Protein AF-A0A101T5K7-F1 (afdb_monomer_lite)

Structure (mmCIF, N/CA/C/O backbone):
data_AF-A0A101T5K7-F1
#
_entry.id   AF-A0A101T5K7-F1
#
loop_
_atom_site.group_PDB
_atom_site.id
_atom_site.type_symbol
_atom_site.label_atom_id
_atom_site.label_alt_id
_atom_site.label_comp_id
_atom_site.label_asym_id
_atom_site.label_entity_id
_atom_site.label_seq_id
_atom_site.pdbx_PDB_ins_code
_atom_site.Cartn_x
_atom_site.Cartn_y
_atom_site.Cartn_z
_atom_site.occupancy
_atom_site.B_iso_or_equiv
_atom_site.auth_seq_id
_atom_site.auth_comp_id
_atom_site.auth_asym_id
_atom_site.auth_atom_id
_atom_site.pdbx_PDB_model_num
ATOM 1 N N . MET A 1 1 ? 11.883 -5.579 10.251 1.00 86.38 1 MET A N 1
ATOM 2 C CA . MET A 1 1 ? 11.062 -6.805 10.091 1.00 86.38 1 MET A CA 1
ATOM 3 C C . MET A 1 1 ? 9.595 -6.379 10.004 1.00 86.38 1 MET A C 1
ATOM 5 O O . MET A 1 1 ? 9.302 -5.299 10.501 1.00 86.38 1 MET A O 1
ATOM 9 N N . ILE A 1 2 ? 8.686 -7.145 9.379 1.00 94.62 2 ILE A N 1
ATOM 10 C CA . ILE A 1 2 ? 7.265 -6.731 9.220 1.00 94.62 2 ILE A CA 1
ATOM 11 C C . ILE A 1 2 ? 6.618 -6.421 10.582 1.00 94.62 2 ILE A C 1
ATOM 13 O O . ILE A 1 2 ? 6.016 -5.368 10.752 1.00 94.62 2 ILE A O 1
ATOM 17 N N . SER A 1 3 ? 6.869 -7.263 11.585 1.00 96.56 3 SER A N 1
ATOM 18 C CA . SER A 1 3 ? 6.413 -7.056 12.965 1.00 96.56 3 SER A CA 1
ATOM 19 C C . SER A 1 3 ? 6.907 -5.752 13.602 1.00 96.56 3 SER A C 1
ATOM 21 O O . SER A 1 3 ? 6.202 -5.151 14.406 1.00 96.56 3 SER A O 1
ATOM 23 N N . ASP A 1 4 ? 8.116 -5.297 13.258 1.00 97.06 4 ASP A N 1
ATOM 24 C CA . ASP A 1 4 ? 8.648 -4.029 13.775 1.00 97.06 4 ASP A CA 1
ATOM 25 C C . ASP A 1 4 ? 7.908 -2.843 13.154 1.00 97.06 4 ASP A C 1
ATOM 27 O O . ASP A 1 4 ? 7.679 -1.839 13.825 1.00 97.06 4 ASP A O 1
ATOM 31 N N . ALA A 1 5 ? 7.532 -2.958 11.874 1.00 96.00 5 ALA A N 1
ATOM 32 C CA . ALA A 1 5 ? 6.727 -1.955 11.193 1.00 96.00 5 ALA A CA 1
ATOM 33 C C . ALA A 1 5 ? 5.324 -1.891 11.804 1.00 96.00 5 ALA A C 1
ATOM 35 O O . ALA A 1 5 ? 4.900 -0.815 12.201 1.00 96.00 5 ALA A O 1
ATOM 36 N N . GLU A 1 6 ? 4.653 -3.027 11.987 1.00 97.12 6 GLU A N 1
ATOM 37 C CA . GLU A 1 6 ? 3.360 -3.104 12.684 1.00 97.12 6 GLU A CA 1
ATOM 38 C C . GLU A 1 6 ? 3.416 -2.474 14.083 1.00 97.12 6 GLU A C 1
ATOM 40 O O . GLU A 1 6 ? 2.594 -1.624 14.425 1.00 97.12 6 GLU A O 1
ATOM 45 N N . ALA A 1 7 ? 4.436 -2.818 14.877 1.00 97.19 7 ALA A N 1
ATOM 46 C CA . ALA A 1 7 ? 4.633 -2.244 16.206 1.00 97.19 7 ALA A CA 1
ATOM 47 C C . ALA A 1 7 ? 4.890 -0.730 16.163 1.00 97.19 7 ALA A C 1
ATOM 49 O O . ALA A 1 7 ? 4.376 0.003 17.008 1.00 97.19 7 ALA A O 1
ATOM 50 N N . LYS A 1 8 ? 5.666 -0.252 15.180 1.00 96.12 8 LYS A N 1
ATOM 51 C CA . LYS A 1 8 ? 5.946 1.177 14.986 1.00 96.12 8 LYS A CA 1
ATOM 52 C C . LYS A 1 8 ? 4.695 1.951 14.569 1.00 96.12 8 LYS A C 1
ATOM 54 O O . LYS A 1 8 ? 4.485 3.060 15.050 1.00 96.12 8 LYS A O 1
ATOM 59 N N . LEU A 1 9 ? 3.890 1.378 13.680 1.00 95.00 9 LEU A N 1
ATOM 60 C CA . LEU A 1 9 ? 2.677 2.000 13.155 1.00 95.00 9 LEU A CA 1
ATOM 61 C C . LEU A 1 9 ? 1.474 1.848 14.102 1.00 95.00 9 LEU A C 1
ATOM 63 O O . LEU A 1 9 ? 0.506 2.595 13.984 1.00 95.00 9 LEU A O 1
ATOM 67 N N . GLY A 1 10 ? 1.544 0.924 15.065 1.00 95.44 10 GLY A N 1
ATOM 68 C CA . GLY A 1 10 ? 0.485 0.673 16.042 1.00 95.44 10 GLY A CA 1
ATOM 69 C C . GLY A 1 10 ? -0.719 -0.072 15.462 1.00 95.44 10 GLY A C 1
ATOM 70 O O . GLY A 1 10 ? -1.836 0.117 15.939 1.00 95.44 10 GLY A O 1
ATOM 71 N N . LEU A 1 11 ? -0.501 -0.893 14.435 1.00 94.25 11 LEU A N 1
ATOM 72 C CA . LEU A 1 11 ? -1.542 -1.577 13.666 1.00 94.25 11 LEU A CA 1
ATOM 73 C C . LEU A 1 11 ? -1.055 -2.942 13.178 1.00 94.25 11 LEU A C 1
ATOM 75 O O . LEU A 1 11 ? 0.146 -3.202 13.146 1.00 94.25 11 LEU A O 1
ATOM 79 N N . SER A 1 12 ? -1.986 -3.817 12.805 1.00 95.44 12 SER A N 1
ATOM 80 C CA . SER A 1 12 ? -1.677 -5.146 12.269 1.00 95.44 12 SER A CA 1
ATOM 81 C C . SER A 1 12 ? -1.978 -5.190 10.779 1.00 95.44 12 SER A C 1
ATOM 83 O O . SER A 1 12 ? -3.075 -4.835 10.351 1.00 95.44 12 SER A O 1
ATOM 85 N N . PHE A 1 13 ? -1.015 -5.640 9.985 1.00 95.12 13 PHE A N 1
ATOM 86 C CA . PHE A 1 13 ? -1.195 -5.825 8.558 1.00 95.12 13 PHE A CA 1
ATOM 87 C C . PHE A 1 13 ? -2.089 -7.044 8.284 1.00 95.12 13 PHE A C 1
ATOM 89 O O . PHE A 1 13 ? -1.960 -8.077 8.950 1.00 95.12 13 PHE A O 1
ATOM 96 N N . PRO A 1 14 ? -2.968 -6.978 7.269 1.00 94.25 14 PRO A N 1
ATOM 97 C CA . PRO A 1 14 ? -3.740 -8.134 6.833 1.00 94.25 14 PRO A CA 1
ATOM 98 C C . PRO A 1 14 ? -2.838 -9.302 6.410 1.00 94.25 14 PRO A C 1
ATOM 100 O O . PRO A 1 14 ? -1.745 -9.106 5.874 1.00 94.25 14 PRO A O 1
ATOM 103 N N . GLN A 1 15 ? -3.326 -10.535 6.580 1.00 93.75 15 GLN A N 1
ATOM 104 C CA . GLN A 1 15 ? -2.586 -11.754 6.220 1.00 93.75 15 GLN A CA 1
ATOM 105 C C . GLN A 1 15 ? -2.128 -11.763 4.750 1.00 93.75 15 GLN A C 1
ATOM 107 O O . GLN A 1 15 ? -1.057 -12.282 4.427 1.00 93.75 15 GLN A O 1
ATOM 112 N N . GLU A 1 16 ? -2.927 -11.191 3.851 1.00 92.25 16 GLU A N 1
ATOM 113 C CA . GLU A 1 16 ? -2.588 -11.068 2.430 1.00 92.25 16 GLU A CA 1
ATOM 114 C C . GLU A 1 16 ? -1.365 -10.163 2.215 1.00 92.25 16 GLU A C 1
ATOM 116 O O . GLU A 1 16 ? -0.451 -10.525 1.474 1.00 92.25 16 GLU A O 1
ATOM 121 N N . MET A 1 17 ? -1.289 -9.038 2.935 1.00 93.56 17 MET A N 1
ATOM 122 C CA . MET A 1 17 ? -0.142 -8.131 2.896 1.00 93.56 17 MET A CA 1
ATOM 123 C C . MET A 1 17 ? 1.110 -8.796 3.476 1.00 93.56 17 MET A C 1
ATOM 125 O O . MET A 1 17 ? 2.173 -8.711 2.869 1.00 93.56 17 MET A O 1
ATOM 129 N N . TRP A 1 18 ? 0.989 -9.535 4.585 1.00 95.19 18 TRP A N 1
ATOM 130 C CA . TRP A 1 18 ? 2.079 -10.369 5.112 1.00 95.19 18 TRP A CA 1
ATOM 131 C C . TRP A 1 18 ? 2.600 -11.361 4.072 1.00 95.19 18 TRP A C 1
ATOM 133 O O . TRP A 1 18 ? 3.805 -11.474 3.857 1.00 95.19 18 TRP A O 1
ATOM 143 N N . THR A 1 19 ? 1.686 -12.075 3.415 1.00 93.94 19 THR A N 1
ATOM 144 C CA . THR A 1 19 ? 2.021 -13.076 2.395 1.00 93.94 19 THR A CA 1
ATOM 145 C C . THR A 1 19 ? 2.776 -12.436 1.234 1.00 93.94 19 THR A C 1
ATOM 147 O O . THR A 1 19 ? 3.800 -12.963 0.792 1.00 93.94 19 THR A O 1
ATOM 150 N N . TRP A 1 20 ? 2.309 -11.276 0.773 1.00 90.94 20 TRP A N 1
ATOM 151 C CA . TRP A 1 20 ? 2.969 -10.514 -0.278 1.00 90.94 20 TRP A CA 1
ATOM 152 C C . TRP A 1 20 ? 4.354 -10.018 0.151 1.00 90.94 20 TRP A C 1
ATOM 154 O O . TRP A 1 20 ? 5.324 -10.343 -0.526 1.00 90.94 20 TRP A O 1
ATOM 164 N N . LEU A 1 21 ? 4.480 -9.333 1.290 1.00 93.38 21 LEU A N 1
ATOM 165 C CA . LEU A 1 21 ? 5.750 -8.766 1.767 1.00 93.38 21 LEU A CA 1
ATOM 166 C C . LEU A 1 21 ? 6.816 -9.834 2.051 1.00 93.38 21 LEU A C 1
ATOM 168 O O . LEU A 1 21 ? 8.002 -9.600 1.831 1.00 93.38 21 LEU A O 1
ATOM 172 N N . LEU A 1 22 ? 6.408 -11.023 2.507 1.00 94.00 22 LEU A N 1
ATOM 173 C CA . LEU A 1 22 ? 7.312 -12.168 2.672 1.00 94.00 22 LEU A CA 1
ATOM 174 C C . LEU A 1 22 ? 7.763 -12.768 1.334 1.00 94.00 22 LEU A C 1
ATOM 176 O O . LEU A 1 22 ? 8.855 -13.327 1.253 1.00 94.00 22 LEU A O 1
ATOM 180 N N . THR A 1 23 ? 6.922 -12.682 0.303 1.00 91.00 23 THR A N 1
ATOM 181 C CA . THR A 1 23 ? 7.238 -13.175 -1.045 1.00 91.00 23 THR A CA 1
ATOM 182 C C . THR A 1 23 ? 8.108 -12.177 -1.805 1.00 91.00 23 THR A C 1
ATOM 184 O O . THR A 1 23 ? 9.047 -12.566 -2.497 1.00 91.00 23 THR A O 1
ATOM 187 N N . ASN A 1 24 ? 7.788 -10.892 -1.683 1.00 85.00 24 ASN A N 1
ATOM 188 C CA . ASN A 1 24 ? 8.440 -9.790 -2.364 1.00 85.00 24 ASN A CA 1
ATOM 189 C C . ASN A 1 24 ? 8.341 -8.519 -1.507 1.00 85.00 24 ASN A C 1
ATOM 191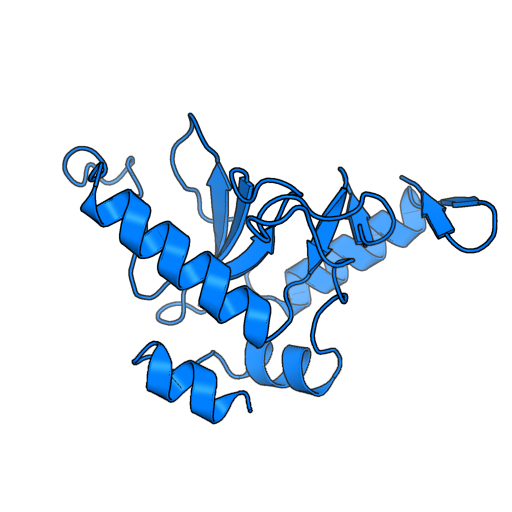 O O . ASN A 1 24 ? 7.270 -7.922 -1.402 1.00 85.00 24 ASN A O 1
ATOM 195 N N . ASP A 1 25 ? 9.472 -8.071 -0.964 1.00 88.94 25 ASP A N 1
ATOM 196 C CA . ASP A 1 25 ? 9.574 -6.848 -0.155 1.00 88.94 25 ASP A CA 1
ATOM 197 C C . ASP A 1 25 ? 9.611 -5.584 -1.037 1.00 88.94 25 ASP A C 1
ATOM 199 O O . ASP A 1 25 ? 10.595 -4.843 -1.084 1.00 88.94 25 ASP A O 1
ATOM 203 N N . GLY A 1 26 ? 8.534 -5.379 -1.798 1.00 84.94 26 GLY A N 1
ATOM 204 C CA . GLY A 1 26 ? 8.385 -4.271 -2.738 1.00 84.94 26 GLY A CA 1
ATOM 205 C C . GLY A 1 26 ? 9.400 -4.266 -3.880 1.00 84.94 26 GLY A C 1
ATOM 206 O O . GLY A 1 26 ? 9.994 -5.285 -4.237 1.00 84.94 26 GLY A O 1
ATOM 207 N N . VAL A 1 27 ? 9.576 -3.097 -4.488 1.00 75.25 27 VAL A N 1
ATOM 208 C CA . VAL A 1 27 ? 10.656 -2.819 -5.434 1.00 75.25 27 VAL A CA 1
ATOM 209 C C . VAL A 1 27 ? 11.555 -1.781 -4.795 1.00 75.25 27 VAL A C 1
ATOM 211 O O . VAL A 1 27 ? 11.111 -0.692 -4.427 1.00 75.25 27 VAL A O 1
ATOM 214 N N . ARG A 1 28 ? 12.841 -2.119 -4.650 1.00 66.12 28 ARG A N 1
ATOM 215 C CA . ARG A 1 28 ? 13.811 -1.177 -4.103 1.00 66.12 28 ARG A CA 1
ATOM 216 C C . ARG A 1 28 ? 13.874 0.039 -5.020 1.00 66.12 28 ARG A C 1
ATOM 218 O O . ARG A 1 28 ? 14.371 -0.033 -6.141 1.00 66.12 28 ARG A O 1
ATOM 225 N N . MET A 1 29 ? 13.371 1.148 -4.506 1.00 63.69 29 MET A N 1
ATOM 226 C CA . MET A 1 29 ? 13.495 2.448 -5.137 1.00 63.69 29 MET A CA 1
ATOM 227 C C . MET A 1 29 ? 14.972 2.834 -5.100 1.00 63.69 29 MET A C 1
ATOM 229 O O . MET A 1 29 ? 15.632 2.632 -4.076 1.00 63.69 29 MET A O 1
ATOM 233 N N . ALA A 1 30 ? 15.510 3.335 -6.213 1.00 58.16 30 ALA A N 1
ATOM 234 C CA . ALA A 1 30 ? 16.831 3.954 -6.174 1.00 58.16 30 ALA A CA 1
ATOM 235 C C . ALA A 1 30 ? 16.807 5.067 -5.120 1.00 58.16 30 ALA A C 1
ATOM 237 O O . ALA A 1 30 ? 15.788 5.755 -5.001 1.00 58.16 30 ALA A O 1
ATOM 238 N N . ASP A 1 31 ? 17.893 5.209 -4.353 1.00 53.53 31 ASP A N 1
ATOM 239 C CA . ASP A 1 31 ? 17.997 6.274 -3.359 1.00 53.53 31 ASP A CA 1
ATOM 240 C C . ASP A 1 31 ? 17.685 7.601 -4.058 1.00 53.53 31 ASP A C 1
ATOM 242 O O . ASP A 1 31 ? 18.310 7.952 -5.063 1.00 53.53 31 ASP A O 1
ATOM 246 N N . GLY A 1 32 ? 16.637 8.264 -3.573 1.00 55.50 32 GLY A N 1
ATOM 247 C CA . GLY A 1 32 ? 16.159 9.504 -4.151 1.00 55.50 32 GLY A CA 1
ATOM 248 C C . GLY A 1 32 ? 17.102 10.670 -3.905 1.00 55.50 32 GLY A C 1
ATOM 249 O O . GLY A 1 32 ? 18.245 10.513 -3.473 1.00 55.50 32 GLY A O 1
ATOM 250 N N . ASP A 1 33 ? 16.606 11.880 -4.143 1.00 53.22 33 ASP A N 1
ATOM 251 C CA . ASP A 1 33 ? 17.306 13.086 -3.706 1.00 53.22 33 ASP A CA 1
ATOM 252 C C . ASP A 1 33 ? 17.558 13.086 -2.180 1.00 53.22 33 ASP A C 1
ATOM 254 O O . ASP A 1 33 ? 17.097 12.216 -1.442 1.00 53.22 33 ASP A O 1
ATOM 258 N N . ALA A 1 34 ? 18.277 14.085 -1.661 1.00 47.44 34 ALA A N 1
ATOM 259 C CA . ALA A 1 34 ? 18.609 14.165 -0.232 1.00 47.44 34 ALA A CA 1
ATOM 260 C C . ALA A 1 34 ? 17.382 14.170 0.713 1.00 47.44 34 ALA A C 1
ATOM 262 O O . ALA A 1 34 ? 17.549 14.007 1.923 1.00 47.44 34 ALA A O 1
ATOM 263 N N . SER A 1 35 ? 16.167 14.361 0.181 1.00 56.34 35 SER A N 1
ATOM 264 C CA . SER A 1 35 ? 14.908 14.273 0.924 1.00 56.34 35 SER A CA 1
ATOM 265 C C . SER A 1 35 ? 14.308 12.860 0.955 1.00 56.34 35 SER A C 1
ATOM 267 O O . SER A 1 35 ? 13.408 12.601 1.753 1.00 56.34 35 SER A O 1
ATOM 269 N N . GLY A 1 36 ? 14.800 11.945 0.112 1.00 56.00 36 GLY A N 1
ATOM 270 C CA . GLY A 1 36 ? 14.310 10.574 -0.026 1.00 56.00 36 GLY A CA 1
ATOM 271 C C . GLY A 1 36 ? 12.910 10.472 -0.633 1.00 56.00 36 GLY A C 1
ATOM 272 O O . GLY A 1 36 ? 12.318 9.397 -0.566 1.00 56.00 36 GLY A O 1
ATOM 273 N N . LYS A 1 37 ? 12.376 11.575 -1.182 1.00 53.44 37 LYS A N 1
ATOM 274 C CA . LYS A 1 37 ? 11.003 11.667 -1.701 1.00 53.44 37 LYS A CA 1
ATOM 275 C C . LYS A 1 37 ? 10.885 11.368 -3.188 1.00 53.44 37 LYS A C 1
ATOM 277 O O . LYS A 1 37 ? 9.837 10.907 -3.603 1.00 53.44 37 LYS A O 1
ATOM 282 N N . PHE A 1 38 ? 11.930 11.617 -3.978 1.00 53.47 38 PHE A N 1
ATOM 283 C CA . PHE A 1 38 ? 11.889 11.388 -5.424 1.00 53.47 38 PHE A CA 1
ATOM 284 C C . PHE A 1 38 ? 12.551 10.074 -5.783 1.00 53.47 38 PHE A C 1
ATOM 286 O O . PHE A 1 38 ? 13.763 9.925 -5.672 1.00 53.47 38 PHE A O 1
ATOM 293 N N . VAL A 1 39 ? 11.753 9.126 -6.238 1.00 54.44 39 VAL A N 1
ATOM 294 C CA . VAL A 1 39 ? 12.226 7.815 -6.668 1.00 54.44 39 VAL A CA 1
ATOM 295 C C . VAL A 1 39 ? 12.854 7.894 -8.062 1.00 54.44 39 VAL A C 1
ATOM 297 O O . VAL A 1 39 ? 12.338 8.556 -8.959 1.00 54.44 39 VAL A O 1
ATOM 300 N N . GLY A 1 40 ? 13.967 7.193 -8.284 1.00 55.78 40 GLY A N 1
ATOM 301 C CA . GLY A 1 40 ? 14.509 7.039 -9.635 1.00 55.78 40 GLY A CA 1
ATOM 302 C C . GLY A 1 40 ? 13.537 6.284 -10.555 1.00 55.78 40 GLY A C 1
ATOM 303 O O . GLY A 1 40 ? 13.107 5.177 -10.219 1.00 55.78 40 GLY A O 1
ATOM 304 N N . ILE A 1 41 ? 13.264 6.855 -11.737 1.00 57.72 41 ILE A N 1
ATOM 305 C CA . ILE A 1 41 ? 12.377 6.329 -12.804 1.00 57.72 41 ILE A CA 1
ATOM 306 C C . ILE A 1 41 ? 12.663 4.849 -13.140 1.00 57.72 41 ILE A C 1
ATOM 308 O O . ILE A 1 41 ? 11.768 4.100 -13.517 1.00 57.72 41 ILE A O 1
ATOM 312 N N . ASP A 1 42 ? 13.900 4.389 -12.935 1.00 59.75 42 ASP A N 1
ATOM 313 C CA . ASP A 1 42 ? 14.346 3.020 -13.226 1.00 59.75 42 ASP A CA 1
ATOM 314 C C . ASP A 1 42 ? 13.778 1.927 -12.292 1.00 59.75 42 ASP A C 1
ATOM 316 O O . ASP A 1 42 ? 14.119 0.755 -12.450 1.00 59.75 42 ASP A O 1
ATOM 320 N N . SER A 1 43 ? 12.943 2.277 -11.308 1.00 61.78 43 SER A N 1
ATOM 321 C CA . SER A 1 43 ? 12.391 1.327 -10.323 1.00 61.78 43 SER A CA 1
ATOM 322 C C . SER A 1 43 ? 10.873 1.143 -10.401 1.00 61.78 43 SER A C 1
ATOM 324 O O . SER A 1 43 ? 10.279 0.493 -9.537 1.00 61.78 43 SER A O 1
ATOM 326 N N . SER A 1 44 ? 10.227 1.725 -11.410 1.00 68.12 44 SER A N 1
ATOM 327 C CA . SER A 1 44 ? 8.788 1.600 -11.631 1.00 68.12 44 SER A CA 1
ATOM 328 C C . SER A 1 44 ? 8.430 0.210 -12.150 1.00 68.12 44 SER A C 1
ATOM 330 O O . SER A 1 44 ? 9.095 -0.328 -13.032 1.00 68.12 44 SER A O 1
ATOM 332 N N . PHE A 1 45 ? 7.371 -0.379 -11.603 1.00 68.81 45 PHE A N 1
ATOM 333 C CA . PHE A 1 45 ? 6.943 -1.745 -11.935 1.00 68.81 45 PHE A CA 1
ATOM 334 C C . PHE A 1 45 ? 5.504 -1.798 -12.448 1.00 68.81 45 PHE A C 1
ATOM 336 O O . PHE A 1 45 ? 5.158 -2.616 -13.298 1.00 68.81 45 PHE A O 1
ATOM 343 N N . LEU A 1 46 ? 4.664 -0.905 -11.943 1.00 70.50 46 LEU A N 1
ATOM 344 C CA . LEU A 1 46 ? 3.267 -0.768 -12.323 1.00 70.50 46 LEU A CA 1
ATOM 345 C C . LEU A 1 46 ? 3.120 0.187 -13.524 1.00 70.50 46 LEU A C 1
ATOM 347 O O . LEU A 1 46 ? 4.045 0.962 -13.802 1.00 70.50 46 LEU A O 1
ATOM 351 N N . PRO A 1 47 ? 1.962 0.173 -14.217 1.00 69.75 47 PRO A N 1
ATOM 352 C CA . PRO A 1 47 ? 1.632 1.195 -15.204 1.00 69.75 47 PRO A CA 1
ATOM 353 C C . PRO A 1 47 ? 1.820 2.604 -14.635 1.00 69.75 47 PRO A C 1
ATOM 355 O O . PRO A 1 47 ? 1.713 2.815 -13.425 1.00 69.75 47 PRO A O 1
A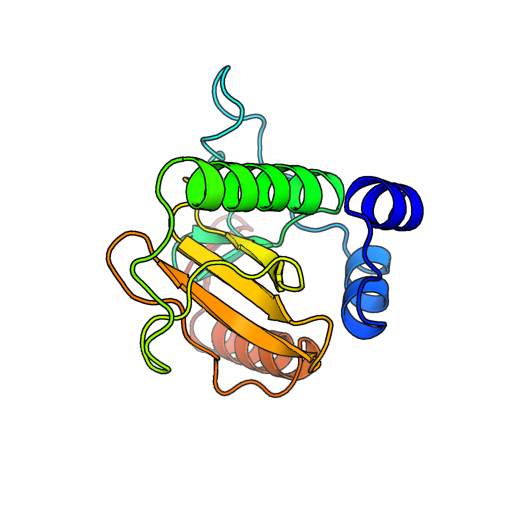TOM 358 N N . SER A 1 48 ? 2.095 3.567 -15.513 1.00 67.50 48 SER A N 1
ATOM 359 C CA . SER A 1 48 ? 2.262 4.981 -15.141 1.00 67.50 48 SER A CA 1
ATOM 360 C C . SER A 1 48 ? 3.413 5.262 -14.170 1.00 67.50 48 SER A C 1
ATOM 362 O O . SER A 1 48 ? 3.417 6.281 -13.493 1.00 67.50 48 SER A O 1
ATOM 364 N N . GLY A 1 49 ? 4.409 4.378 -14.092 1.00 72.62 49 GLY A N 1
ATOM 365 C CA . GLY A 1 49 ? 5.593 4.639 -13.280 1.00 72.62 49 GLY A CA 1
ATOM 366 C C . GLY A 1 49 ? 5.435 4.282 -11.798 1.00 72.62 49 GLY A C 1
ATOM 367 O O . GLY A 1 49 ? 6.306 4.627 -11.005 1.00 72.62 49 GLY A O 1
ATOM 368 N N . TRP A 1 50 ? 4.363 3.592 -11.393 1.00 82.94 50 TRP A N 1
ATOM 369 C CA . TRP A 1 50 ? 4.126 3.330 -9.972 1.00 82.94 50 TRP A CA 1
ATOM 370 C C . TRP A 1 50 ? 5.014 2.203 -9.424 1.00 82.94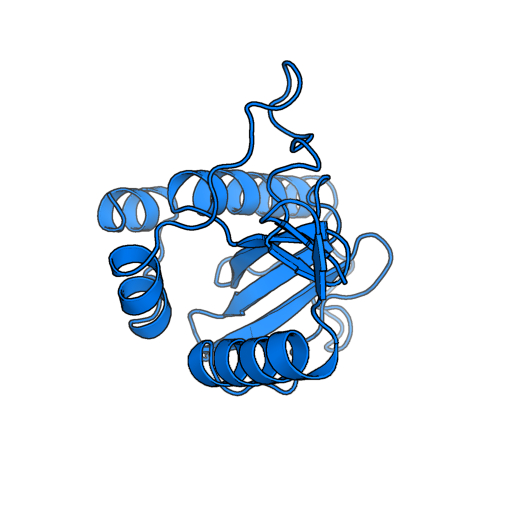 50 TRP A C 1
ATOM 372 O O . TRP A 1 50 ? 5.488 1.306 -10.134 1.00 82.94 50 TRP A O 1
ATOM 382 N N . HIS A 1 51 ? 5.212 2.236 -8.115 1.00 84.62 51 HIS A N 1
ATOM 383 C CA . HIS A 1 51 ? 6.115 1.365 -7.384 1.00 84.62 51 HIS A CA 1
ATOM 384 C C . HIS A 1 51 ? 5.358 0.580 -6.321 1.00 84.62 51 HIS A C 1
ATOM 386 O O . HIS A 1 51 ? 4.521 1.132 -5.610 1.00 84.62 51 HIS A O 1
ATOM 392 N N . LEU A 1 52 ? 5.700 -0.699 -6.182 1.00 89.31 52 LEU A N 1
ATOM 393 C CA . LEU A 1 52 ? 5.263 -1.524 -5.061 1.00 89.31 52 LEU A CA 1
ATOM 394 C C . LEU A 1 52 ? 6.176 -1.269 -3.860 1.00 89.31 52 LEU A C 1
ATOM 396 O O . LEU A 1 52 ? 7.398 -1.345 -3.990 1.00 89.31 52 LEU A O 1
ATOM 400 N N . LEU A 1 53 ? 5.589 -0.965 -2.706 1.00 90.88 53 LEU A N 1
ATOM 401 C CA . LEU A 1 53 ? 6.340 -0.526 -1.532 1.00 90.88 53 LEU A CA 1
ATOM 402 C C . LEU A 1 53 ? 7.006 -1.691 -0.792 1.00 90.88 53 LEU A C 1
ATOM 404 O O . LEU A 1 53 ? 6.393 -2.733 -0.579 1.00 90.88 53 LEU A O 1
ATOM 408 N N . SER A 1 54 ? 8.245 -1.497 -0.347 1.00 91.38 54 SER A N 1
ATOM 409 C CA . SER A 1 54 ? 8.873 -2.352 0.666 1.00 91.38 54 SER A CA 1
ATOM 410 C C . SER A 1 54 ? 8.348 -2.019 2.064 1.00 91.38 54 SER A C 1
ATOM 412 O O . SER A 1 54 ? 7.811 -0.932 2.285 1.00 91.38 54 SER A O 1
ATOM 414 N N . VAL A 1 55 ? 8.571 -2.890 3.050 1.00 93.94 55 VAL A N 1
ATOM 415 C CA . VAL A 1 55 ? 8.191 -2.658 4.460 1.00 93.94 55 VAL A CA 1
ATOM 416 C C . VAL A 1 55 ? 8.708 -1.310 4.971 1.00 93.94 55 VAL A C 1
ATOM 418 O O . VAL A 1 55 ? 7.988 -0.576 5.646 1.00 93.94 55 VAL A O 1
ATOM 421 N N . GLU A 1 56 ? 9.954 -0.959 4.643 1.00 90.94 56 GLU A N 1
ATOM 422 C CA . GLU A 1 56 ? 10.546 0.321 5.044 1.00 90.94 56 GLU A CA 1
ATOM 423 C C . GLU A 1 56 ? 9.802 1.510 4.419 1.00 90.94 56 GLU A C 1
ATOM 425 O O . GLU A 1 56 ? 9.565 2.523 5.080 1.00 90.94 56 GLU A O 1
ATOM 430 N N . GLN A 1 57 ? 9.421 1.394 3.149 1.00 90.25 57 GLN A N 1
ATOM 431 C CA . GLN A 1 57 ? 8.738 2.464 2.430 1.00 90.25 57 GLN A CA 1
ATOM 432 C C . GLN A 1 57 ? 7.280 2.601 2.862 1.00 90.25 57 GLN A C 1
ATOM 434 O O . GLN A 1 57 ? 6.810 3.727 2.986 1.00 90.25 57 GLN A O 1
ATOM 439 N N . ILE A 1 58 ? 6.593 1.494 3.169 1.00 94.06 58 ILE A N 1
ATOM 440 C CA . ILE A 1 58 ? 5.246 1.514 3.759 1.00 94.06 58 ILE A CA 1
ATOM 441 C C . ILE A 1 58 ? 5.238 2.409 4.995 1.00 94.06 58 ILE A C 1
ATOM 443 O O . ILE A 1 58 ? 4.401 3.302 5.104 1.00 94.06 58 ILE A O 1
ATOM 447 N N . VAL A 1 59 ? 6.211 2.226 5.893 1.00 94.56 59 VAL A N 1
ATOM 448 C CA . VAL A 1 59 ? 6.341 3.046 7.104 1.00 94.56 59 VAL A CA 1
ATOM 449 C C . VAL A 1 59 ? 6.527 4.525 6.759 1.00 94.56 59 VAL A C 1
ATOM 451 O O . VAL A 1 59 ? 5.823 5.365 7.312 1.00 94.56 59 VAL A O 1
ATOM 454 N N . LYS A 1 60 ? 7.440 4.853 5.835 1.00 92.12 60 LYS A N 1
ATOM 455 C CA . LYS A 1 60 ? 7.723 6.247 5.448 1.00 92.12 60 LYS A CA 1
ATOM 456 C C . LYS A 1 60 ? 6.508 6.938 4.826 1.00 92.12 60 LYS A C 1
ATOM 458 O O . LYS A 1 60 ? 6.186 8.060 5.209 1.00 92.12 60 LYS A O 1
ATOM 463 N N . VAL A 1 61 ? 5.837 6.271 3.886 1.00 92.44 61 VAL A N 1
ATOM 464 C CA . VAL A 1 61 ? 4.655 6.811 3.201 1.00 92.44 61 VAL A CA 1
ATOM 465 C C . VAL A 1 61 ? 3.500 6.964 4.187 1.00 92.44 61 VAL A C 1
ATOM 467 O O . VAL A 1 61 ? 2.848 8.004 4.196 1.00 92.44 61 VAL A O 1
ATOM 470 N N . TYR A 1 62 ? 3.283 5.982 5.066 1.00 94.38 62 TYR A N 1
ATOM 471 C CA . TYR A 1 62 ? 2.249 6.060 6.097 1.00 94.38 62 TYR A CA 1
ATOM 472 C C . TYR A 1 62 ? 2.478 7.246 7.046 1.00 94.38 62 TYR A C 1
ATOM 474 O O . TYR A 1 62 ? 1.568 8.043 7.268 1.00 94.38 62 TYR A O 1
ATOM 482 N N . GLU A 1 63 ? 3.699 7.412 7.569 1.00 93.56 63 GLU A N 1
ATOM 483 C CA . GLU A 1 63 ? 4.049 8.543 8.441 1.00 93.56 63 GLU A CA 1
ATOM 484 C C . GLU A 1 63 ? 3.856 9.887 7.728 1.00 93.56 63 GLU A C 1
ATOM 486 O O . GLU A 1 63 ? 3.350 10.838 8.326 1.00 93.56 63 GLU A O 1
ATOM 491 N N . TRP A 1 64 ? 4.210 9.962 6.441 1.00 91.19 64 TRP A N 1
ATOM 492 C CA . TRP A 1 64 ? 3.984 11.155 5.632 1.00 91.19 64 TRP A CA 1
ATOM 493 C C . TRP A 1 64 ? 2.490 11.462 5.462 1.00 91.19 64 TRP A C 1
ATOM 495 O O . TRP A 1 64 ? 2.091 12.603 5.687 1.00 91.19 64 TRP A O 1
ATOM 505 N N . ARG A 1 65 ? 1.653 10.464 5.147 1.00 91.00 65 ARG A N 1
ATOM 506 C CA . ARG A 1 65 ? 0.197 10.644 4.995 1.00 91.00 65 ARG A CA 1
ATOM 507 C C . ARG A 1 65 ? -0.478 11.080 6.290 1.00 91.00 65 ARG A C 1
ATOM 509 O O . ARG A 1 65 ? -1.251 12.032 6.272 1.00 91.00 65 ARG A O 1
ATOM 516 N N . ILE A 1 66 ? -0.135 10.450 7.413 1.00 90.69 66 ILE A N 1
ATOM 517 C CA . ILE A 1 66 ? -0.615 10.869 8.738 1.00 90.69 66 ILE A CA 1
ATOM 518 C C . ILE A 1 66 ? -0.162 12.298 9.055 1.00 90.69 66 ILE A C 1
ATOM 520 O O . ILE A 1 66 ? -0.942 13.092 9.575 1.00 90.69 66 ILE A O 1
ATOM 524 N N . GLY A 1 67 ? 1.086 12.644 8.728 1.00 90.00 67 GLY A N 1
ATOM 525 C CA . GLY A 1 67 ? 1.611 13.996 8.903 1.00 90.00 67 GLY A CA 1
ATOM 526 C C . GLY A 1 67 ? 0.870 15.040 8.064 1.00 90.00 67 GLY A C 1
ATOM 527 O O . GLY A 1 67 ? 0.586 16.121 8.573 1.00 90.00 67 GLY A O 1
ATOM 528 N N . MET A 1 68 ? 0.528 14.718 6.813 1.00 86.12 68 MET A N 1
ATOM 529 C CA . MET A 1 68 ? -0.248 15.605 5.939 1.00 86.12 68 MET A CA 1
ATOM 530 C C . MET A 1 68 ? -1.668 15.802 6.459 1.00 86.12 68 MET A C 1
ATOM 532 O O . MET A 1 68 ? -2.072 16.944 6.630 1.00 86.12 68 MET A O 1
ATOM 536 N N . GLU A 1 69 ? -2.367 14.727 6.826 1.00 85.94 69 GLU A N 1
ATOM 537 C CA . GLU A 1 69 ? -3.712 14.812 7.418 1.00 85.94 69 GLU A CA 1
ATOM 538 C C . GLU A 1 69 ? -3.714 15.597 8.746 1.00 85.94 69 GLU A C 1
ATOM 540 O O . GLU A 1 69 ? -4.680 16.271 9.081 1.00 85.94 69 GLU A O 1
ATOM 545 N N . ALA A 1 70 ? -2.619 15.568 9.513 1.00 86.19 70 ALA A N 1
ATOM 546 C CA . ALA A 1 70 ? -2.493 16.375 10.726 1.00 86.19 70 ALA A CA 1
ATOM 547 C C . ALA A 1 70 ? -2.223 17.869 10.449 1.00 86.19 70 ALA A C 1
ATOM 549 O O . ALA A 1 70 ? -2.621 18.716 11.251 1.00 86.19 70 ALA A O 1
ATOM 550 N N . MET A 1 71 ? -1.512 18.199 9.363 1.00 84.94 71 MET A N 1
ATOM 551 C CA . MET A 1 71 ? -1.194 19.583 8.976 1.00 84.94 71 MET A CA 1
ATOM 552 C C . MET A 1 71 ? -2.350 20.258 8.242 1.00 84.94 71 MET A C 1
ATOM 554 O O . MET A 1 71 ? -2.665 21.415 8.519 1.00 84.94 71 MET A O 1
ATOM 558 N N . GLU A 1 72 ? -2.975 19.527 7.328 1.00 80.62 72 GLU A N 1
ATOM 559 C CA . GLU A 1 72 ? -4.095 19.955 6.502 1.00 80.62 72 GLU A CA 1
ATOM 560 C C . GLU A 1 72 ? -5.181 18.879 6.593 1.00 80.62 72 GLU A C 1
ATOM 562 O O . GLU A 1 72 ? -5.273 18.012 5.723 1.00 80.62 72 GLU A O 1
ATOM 567 N N . PRO A 1 73 ? -5.981 18.893 7.678 1.00 76.88 73 PRO A N 1
ATOM 568 C CA . PRO A 1 73 ? -7.059 17.936 7.845 1.00 76.88 73 PRO A CA 1
ATOM 569 C C . PRO A 1 73 ? -8.030 18.033 6.685 1.00 76.88 73 PRO A C 1
ATOM 571 O O . PRO A 1 73 ? -8.419 19.134 6.273 1.00 76.88 73 PRO A O 1
ATOM 574 N N . SER A 1 74 ? -8.458 16.876 6.200 1.00 71.69 74 SER A N 1
ATOM 575 C CA . SER A 1 74 ? -9.523 16.812 5.219 1.00 71.69 74 SER A CA 1
ATOM 576 C C . SER A 1 74 ? -10.760 17.514 5.796 1.00 71.69 74 SER A C 1
ATOM 578 O O . SER A 1 74 ? -11.060 17.353 6.987 1.00 71.69 74 SER A O 1
ATOM 580 N N . PRO A 1 75 ? -11.466 18.343 5.002 1.00 66.62 75 PRO A N 1
ATOM 581 C CA . PRO A 1 75 ? -12.693 18.978 5.465 1.00 66.62 75 PRO A CA 1
ATOM 582 C C . PRO A 1 75 ? -13.664 17.908 5.983 1.00 66.62 75 PRO A C 1
ATOM 584 O O . PRO A 1 75 ? -13.658 16.797 5.458 1.00 66.62 75 PRO A O 1
ATOM 587 N N . ASP A 1 76 ? -14.419 18.275 7.031 1.00 58.69 76 ASP A N 1
ATOM 588 C CA . ASP A 1 76 ? -15.363 17.474 7.844 1.00 58.69 76 ASP A CA 1
ATOM 589 C C . ASP A 1 76 ? -15.897 16.223 7.118 1.00 58.69 76 ASP A C 1
ATOM 591 O O . ASP A 1 76 ? -16.224 16.347 5.936 1.00 58.69 76 ASP A O 1
ATOM 595 N N . PRO A 1 77 ? -16.038 15.053 7.780 1.00 53.00 77 PRO A N 1
ATOM 596 C CA . PRO A 1 77 ? -16.350 13.784 7.133 1.00 53.00 77 PRO A CA 1
ATOM 597 C C . PRO A 1 77 ? -17.777 13.797 6.574 1.00 53.00 77 PRO A C 1
ATOM 599 O O . PRO A 1 77 ? -18.718 13.245 7.142 1.00 53.00 77 PRO A O 1
ATOM 602 N N . ASP A 1 78 ? -17.940 14.441 5.427 1.00 52.19 78 ASP A N 1
ATOM 603 C CA . ASP A 1 78 ? -18.955 14.099 4.462 1.00 52.19 78 ASP A CA 1
ATOM 604 C C . ASP A 1 78 ? -18.678 12.635 4.078 1.00 52.19 78 ASP A C 1
ATOM 606 O O . ASP A 1 78 ? -17.523 12.295 3.809 1.00 52.19 78 ASP A O 1
ATOM 610 N N . PRO A 1 79 ? -19.681 11.742 4.052 1.00 54.38 79 PRO A N 1
ATOM 611 C CA . PRO A 1 79 ? -19.518 10.372 3.560 1.00 54.38 79 PRO A CA 1
ATOM 612 C C . PRO A 1 79 ? -18.865 10.268 2.168 1.00 54.38 79 PRO A C 1
ATOM 614 O O . PRO A 1 79 ? -18.444 9.178 1.786 1.00 54.38 79 PRO A O 1
ATOM 617 N N . VAL A 1 80 ? -18.775 11.370 1.416 1.00 52.00 80 VAL A N 1
ATOM 618 C CA . VAL A 1 80 ? -18.063 11.463 0.135 1.00 52.00 80 VAL A CA 1
ATOM 619 C C . VAL A 1 80 ? -16.583 11.867 0.298 1.00 52.00 80 VAL A C 1
ATOM 621 O O . VAL A 1 80 ? -15.753 11.444 -0.504 1.00 52.00 80 VAL A O 1
ATOM 624 N N . CYS A 1 81 ? -16.220 12.630 1.336 1.00 56.56 81 CYS A N 1
ATOM 625 C CA . CYS A 1 81 ? -14.860 13.121 1.587 1.00 56.56 81 CYS A CA 1
ATOM 626 C C . CYS A 1 81 ? -14.061 12.149 2.461 1.00 56.56 81 CYS A C 1
ATOM 628 O O . CYS A 1 81 ? -13.935 12.306 3.675 1.00 56.56 81 CYS A O 1
ATOM 630 N N . LEU A 1 82 ? -13.495 11.129 1.827 1.00 67.44 82 LEU A N 1
ATOM 631 C CA . LEU A 1 82 ? -12.618 10.169 2.484 1.00 67.44 82 LEU A CA 1
ATOM 632 C C . LEU A 1 82 ? -11.250 10.810 2.778 1.00 67.44 82 LEU A C 1
ATOM 634 O O . LEU A 1 82 ? -10.341 10.716 1.963 1.00 67.44 82 LEU A O 1
ATOM 638 N N . GLY A 1 83 ? -11.087 11.468 3.929 1.00 80.25 83 GLY A N 1
ATOM 639 C CA . GLY A 1 83 ? -9.766 11.860 4.446 1.00 80.25 83 GLY A CA 1
ATOM 640 C C . GLY A 1 83 ? -8.884 10.648 4.758 1.00 80.25 83 GLY A C 1
ATOM 641 O O . GLY A 1 83 ? -9.374 9.517 4.779 1.00 80.25 83 GLY A O 1
ATOM 642 N N . TRP A 1 84 ? -7.576 10.839 4.964 1.00 88.31 84 TRP A N 1
ATOM 643 C CA . TRP A 1 84 ? -6.699 9.696 5.248 1.00 88.31 84 TRP A CA 1
ATOM 644 C C . TRP A 1 84 ? -7.065 9.044 6.587 1.00 88.31 84 TRP A C 1
ATOM 646 O O . TRP A 1 84 ? -7.073 9.697 7.630 1.00 88.31 84 TRP A O 1
ATOM 656 N N . HIS A 1 85 ? -7.325 7.735 6.578 1.00 89.94 85 HIS A N 1
ATOM 657 C CA . HIS A 1 85 ? -7.647 6.986 7.789 1.00 89.94 85 HIS A CA 1
ATOM 658 C C . HIS A 1 85 ? -6.423 6.250 8.350 1.00 89.94 85 HIS A C 1
ATOM 660 O O . HIS A 1 85 ? -5.619 5.684 7.615 1.00 89.94 85 HIS A O 1
ATOM 666 N N . ARG A 1 86 ? -6.306 6.189 9.681 1.00 91.75 86 ARG A N 1
ATOM 667 C CA . ARG A 1 86 ? -5.198 5.495 10.373 1.00 91.75 86 ARG A CA 1
ATOM 668 C C . ARG A 1 86 ? -5.118 3.991 10.087 1.00 91.75 86 ARG A C 1
ATOM 670 O O . ARG A 1 86 ? -4.058 3.399 10.220 1.00 91.75 86 ARG A O 1
ATOM 677 N N . ASP A 1 87 ? -6.234 3.379 9.702 1.00 93.69 87 ASP A N 1
ATOM 678 C CA . ASP A 1 87 ? -6.284 1.941 9.419 1.00 93.69 87 ASP A CA 1
ATOM 679 C C . ASP A 1 87 ? -5.921 1.631 7.956 1.00 93.69 87 ASP A C 1
ATOM 681 O O . ASP A 1 87 ? -5.982 0.472 7.551 1.00 93.69 87 ASP A O 1
ATOM 685 N N . TRP A 1 88 ? -5.553 2.641 7.157 1.00 94.75 88 TRP A N 1
ATOM 686 C CA . TRP A 1 88 ? -5.170 2.485 5.755 1.00 94.75 88 TRP A CA 1
ATOM 687 C C . TRP A 1 88 ? -3.661 2.391 5.595 1.00 94.75 88 TRP A C 1
ATOM 689 O O . TRP A 1 88 ? -2.913 3.283 5.998 1.00 94.75 88 TRP A O 1
ATOM 699 N N . ILE A 1 89 ? -3.212 1.307 4.968 1.00 96.25 89 ILE A N 1
ATOM 700 C CA . ILE A 1 89 ? -1.795 1.005 4.779 1.00 96.25 89 ILE A CA 1
ATOM 701 C C . ILE A 1 89 ? -1.448 1.147 3.310 1.00 96.25 89 ILE A C 1
ATOM 703 O O . ILE A 1 89 ? -2.018 0.424 2.490 1.00 96.25 89 ILE A O 1
ATOM 707 N N . PRO A 1 90 ? -0.517 2.044 2.949 1.00 95.50 90 PRO A N 1
ATOM 708 C CA . PRO A 1 90 ? -0.102 2.183 1.567 1.00 95.50 90 PRO A CA 1
ATOM 709 C C . PRO A 1 90 ? 0.617 0.906 1.117 1.00 95.50 90 PRO A C 1
ATOM 711 O O . PRO A 1 90 ? 1.401 0.334 1.871 1.00 95.50 90 PRO A O 1
ATOM 714 N N . PHE A 1 91 ? 0.381 0.468 -0.117 1.00 93.94 91 PHE A N 1
ATOM 715 C CA . PHE A 1 91 ? 1.098 -0.665 -0.723 1.00 93.94 91 PHE A CA 1
ATOM 716 C C . PHE A 1 91 ? 1.701 -0.334 -2.094 1.00 93.94 91 PHE A C 1
ATOM 718 O O . PHE A 1 91 ? 2.607 -1.034 -2.551 1.00 93.94 91 PHE A O 1
ATOM 725 N N . ALA A 1 92 ? 1.247 0.745 -2.737 1.00 92.38 92 ALA A N 1
ATOM 726 C CA . ALA A 1 92 ? 1.808 1.241 -3.987 1.00 92.38 92 ALA A CA 1
ATOM 727 C C . ALA A 1 92 ? 1.758 2.771 -4.057 1.00 92.38 92 ALA A C 1
ATOM 729 O O . ALA A 1 92 ? 0.830 3.370 -3.517 1.00 92.38 92 ALA A O 1
ATOM 730 N N . VAL A 1 93 ? 2.727 3.391 -4.736 1.00 90.06 93 VAL A N 1
ATOM 731 C CA . VAL A 1 93 ? 2.806 4.855 -4.918 1.00 90.06 93 VAL A CA 1
ATOM 732 C C . VAL A 1 93 ? 3.378 5.247 -6.269 1.00 90.06 93 VAL A C 1
ATOM 734 O O . VAL A 1 93 ? 4.168 4.504 -6.855 1.00 90.06 93 VAL A O 1
ATOM 737 N N . GLU A 1 94 ? 3.047 6.452 -6.714 1.00 86.81 94 GLU A N 1
ATOM 738 C CA . GLU A 1 94 ? 3.819 7.169 -7.725 1.00 86.81 94 GLU A CA 1
ATOM 739 C C . GLU A 1 94 ? 5.110 7.763 -7.132 1.00 86.81 94 GLU A C 1
ATOM 741 O O . GLU A 1 94 ? 5.308 7.805 -5.918 1.00 86.81 94 GLU A O 1
ATOM 746 N N . THR A 1 95 ? 6.018 8.201 -8.001 1.00 79.00 95 THR A N 1
ATOM 747 C CA . THR A 1 95 ? 7.361 8.697 -7.681 1.00 79.00 95 THR A CA 1
ATOM 748 C C . THR A 1 95 ? 7.419 9.806 -6.625 1.00 79.00 95 THR A C 1
ATOM 750 O O . THR A 1 95 ? 8.413 9.858 -5.907 1.00 79.00 95 THR A O 1
ATOM 753 N N . ASP A 1 96 ? 6.411 10.675 -6.529 1.00 80.06 96 ASP A N 1
ATOM 754 C CA . ASP A 1 96 ? 6.352 11.815 -5.596 1.00 80.06 96 ASP A CA 1
ATOM 755 C C . ASP A 1 96 ? 5.454 11.574 -4.364 1.00 80.06 96 ASP A C 1
ATOM 757 O O . ASP A 1 96 ? 5.321 12.452 -3.509 1.00 80.06 96 ASP A O 1
ATOM 761 N N . TRP A 1 97 ? 4.859 10.378 -4.273 1.00 87.06 97 TRP A N 1
ATOM 762 C CA . TRP A 1 97 ? 3.921 9.926 -3.234 1.00 87.06 97 TRP A CA 1
ATOM 763 C C . TRP A 1 97 ? 2.591 10.690 -3.165 1.00 87.06 97 TRP A C 1
ATOM 765 O O . TRP A 1 97 ? 1.773 10.418 -2.277 1.00 87.06 97 TRP A O 1
ATOM 775 N N . LEU A 1 98 ? 2.326 11.595 -4.109 1.00 86.69 98 LEU A N 1
ATOM 776 C CA . LEU A 1 98 ? 1.063 12.332 -4.180 1.00 86.69 98 LEU A CA 1
ATOM 777 C C . LEU A 1 98 ? -0.102 11.433 -4.605 1.00 86.69 98 LEU A C 1
ATOM 779 O O . LEU A 1 98 ? -1.241 11.673 -4.211 1.00 86.69 98 LEU A O 1
ATOM 783 N N . TYR A 1 99 ? 0.203 10.349 -5.314 1.00 89.12 99 TYR A N 1
ATOM 784 C CA . TYR A 1 99 ? -0.752 9.345 -5.768 1.00 89.12 99 TYR A CA 1
ATOM 785 C C . TYR A 1 99 ? -0.334 7.961 -5.280 1.00 89.12 99 TYR A C 1
ATOM 787 O O . TYR A 1 99 ? 0.857 7.630 -5.231 1.00 89.12 99 TYR A O 1
ATOM 795 N N . GLY A 1 100 ? -1.309 7.123 -4.945 1.00 92.62 100 GLY A N 1
ATOM 796 C CA . GLY A 1 100 ? -1.022 5.742 -4.578 1.00 92.62 100 GLY A CA 1
ATOM 797 C C . GLY A 1 100 ? -2.241 4.931 -4.179 1.00 92.62 100 GLY A C 1
ATOM 798 O O . GLY A 1 100 ? -3.381 5.369 -4.334 1.00 92.62 100 GLY A O 1
ATOM 799 N N . ARG A 1 101 ? -1.983 3.716 -3.684 1.00 94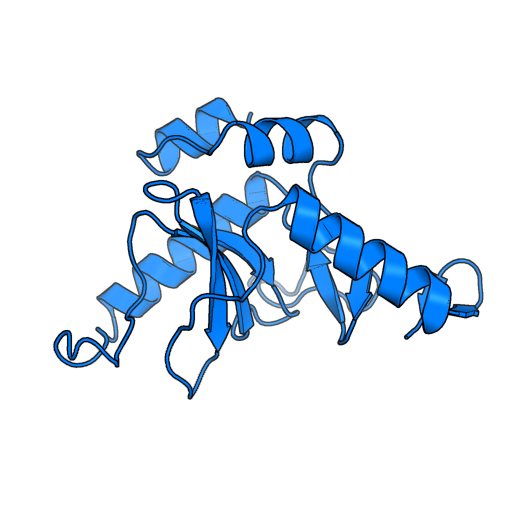.56 101 ARG A N 1
ATOM 800 C CA . ARG A 1 101 ? -3.000 2.741 -3.265 1.00 94.56 101 ARG A CA 1
ATOM 801 C C . ARG A 1 101 ? -2.777 2.245 -1.855 1.00 94.56 101 ARG A C 1
ATOM 803 O O . ARG A 1 101 ? -1.636 2.014 -1.442 1.00 94.56 101 ARG A O 1
ATOM 810 N N . PHE A 1 102 ? -3.874 2.040 -1.142 1.00 95.44 102 PHE A N 1
ATOM 811 C CA . PHE A 1 102 ? -3.898 1.560 0.227 1.00 95.44 102 PHE A CA 1
ATOM 812 C C . PHE A 1 102 ? -4.797 0.335 0.382 1.00 95.44 102 PHE A C 1
ATOM 814 O O . PHE A 1 102 ? -5.718 0.118 -0.399 1.00 95.44 102 PHE A O 1
ATOM 821 N N . ILE A 1 103 ? -4.530 -0.451 1.420 1.00 95.69 103 ILE A N 1
ATOM 822 C CA . ILE A 1 103 ? -5.449 -1.459 1.944 1.00 95.69 103 ILE A CA 1
ATOM 823 C C . ILE A 1 103 ? -5.980 -0.981 3.290 1.00 95.69 103 ILE A C 1
ATOM 825 O O . ILE A 1 103 ? -5.214 -0.540 4.147 1.00 95.69 103 ILE A O 1
ATOM 829 N N . ASP A 1 104 ? -7.286 -1.072 3.484 1.00 93.62 104 ASP A N 1
ATOM 830 C CA . ASP A 1 104 ? -7.911 -0.851 4.779 1.00 93.62 104 ASP A CA 1
ATOM 831 C C . ASP A 1 104 ? -7.776 -2.116 5.632 1.00 93.62 104 ASP A C 1
ATOM 833 O O . ASP A 1 104 ? -8.291 -3.178 5.289 1.00 93.62 104 ASP A O 1
ATOM 837 N N . THR A 1 105 ? -7.073 -2.025 6.759 1.00 93.38 105 THR A N 1
ATOM 838 C CA . THR A 1 105 ? -6.849 -3.172 7.654 1.00 93.38 105 THR A CA 1
ATOM 839 C C . THR A 1 105 ? -8.114 -3.669 8.351 1.00 93.38 105 THR A C 1
ATOM 841 O O . THR A 1 105 ? -8.155 -4.822 8.781 1.00 93.38 105 THR A O 1
ATOM 844 N N . SER A 1 106 ? -9.151 -2.835 8.453 1.00 89.69 106 SER A N 1
ATOM 845 C CA . SER A 1 106 ? -10.410 -3.184 9.113 1.00 89.69 106 SER A CA 1
ATOM 846 C C . SER A 1 106 ? -11.356 -3.965 8.201 1.00 89.69 106 SER A C 1
ATOM 848 O O . SER A 1 106 ? -12.083 -4.840 8.675 1.00 89.69 106 SER A O 1
ATOM 850 N N . THR A 1 107 ? -11.334 -3.677 6.897 1.00 89.69 107 THR A N 1
ATOM 851 C CA . THR A 1 107 ? -12.247 -4.278 5.910 1.00 89.69 107 THR A CA 1
ATOM 852 C C . THR A 1 107 ? -11.550 -5.197 4.910 1.00 89.69 107 THR A C 1
ATOM 854 O O . THR A 1 107 ? -12.205 -6.050 4.318 1.00 89.69 107 THR A O 1
ATOM 857 N N . GLY A 1 108 ? -10.238 -5.046 4.722 1.00 90.31 108 GLY A N 1
ATOM 858 C CA . GLY A 1 108 ? -9.464 -5.690 3.660 1.00 90.31 108 GLY A CA 1
ATOM 859 C C . GLY A 1 108 ? -9.630 -5.038 2.284 1.00 90.31 108 GLY A C 1
ATOM 860 O O . GLY A 1 108 ? -8.962 -5.461 1.343 1.00 90.31 108 GLY A O 1
ATOM 861 N N . LEU A 1 109 ? -10.484 -4.015 2.161 1.00 92.38 109 LEU A N 1
ATOM 862 C CA . LEU A 1 109 ? -10.758 -3.348 0.892 1.00 92.38 109 LEU A CA 1
ATOM 863 C C . LEU A 1 109 ? -9.568 -2.511 0.435 1.00 92.38 109 LEU A C 1
ATOM 865 O O . LEU A 1 109 ? -8.859 -1.903 1.243 1.00 92.38 109 LEU A O 1
ATOM 869 N N . LEU A 1 110 ? -9.388 -2.449 -0.880 1.00 94.81 110 LEU A N 1
ATOM 870 C CA . LEU A 1 110 ? -8.375 -1.610 -1.501 1.00 94.81 110 LEU A CA 1
ATOM 871 C C . LEU A 1 110 ? -8.951 -0.249 -1.866 1.00 94.81 110 LEU A C 1
ATOM 873 O O . LEU A 1 110 ? -10.129 -0.125 -2.197 1.00 94.81 110 LEU A O 1
ATOM 877 N N . GLY A 1 111 ? -8.106 0.768 -1.843 1.00 93.69 111 GLY A N 1
ATOM 878 C CA . GLY A 1 111 ? -8.452 2.111 -2.274 1.00 93.69 111 GLY A CA 1
ATOM 879 C C . GLY A 1 111 ? -7.260 2.854 -2.849 1.00 93.69 111 GLY A C 1
ATOM 880 O O . GLY A 1 111 ? -6.126 2.375 -2.799 1.00 93.69 111 GLY A O 1
ATOM 881 N N . CYS A 1 112 ? -7.516 4.046 -3.370 1.00 93.12 112 CYS A N 1
ATOM 882 C CA . CYS A 1 112 ? -6.505 4.953 -3.883 1.00 93.12 112 CYS A CA 1
ATOM 883 C C . CYS A 1 112 ? -6.624 6.346 -3.264 1.00 93.12 112 CYS A C 1
ATOM 885 O O . CYS A 1 112 ? -7.707 6.782 -2.865 1.00 93.12 112 CYS A O 1
ATOM 887 N N . TRP A 1 113 ? -5.493 7.047 -3.213 1.00 92.19 113 TRP A N 1
ATOM 888 C CA . TRP A 1 113 ? -5.439 8.475 -2.919 1.00 92.19 113 TRP A CA 1
ATOM 889 C C . TRP A 1 113 ? -4.862 9.244 -4.098 1.00 92.19 113 TRP A C 1
ATOM 891 O O . TRP A 1 113 ? -4.101 8.704 -4.907 1.00 92.19 113 TRP A O 1
ATOM 901 N N . SER A 1 114 ? -5.221 10.518 -4.152 1.00 87.94 114 SER A N 1
ATOM 902 C CA . SER A 1 114 ? -4.766 11.466 -5.155 1.00 87.94 114 SER A CA 1
ATOM 903 C C . SER A 1 114 ? -4.628 12.832 -4.509 1.00 87.94 114 SER A C 1
ATOM 905 O O . SER A 1 114 ? -5.496 13.248 -3.744 1.00 87.94 114 SER A O 1
ATOM 907 N N . ASP A 1 115 ? -3.559 13.548 -4.832 1.00 79.44 115 ASP A N 1
ATOM 908 C CA . ASP A 1 115 ? -3.473 14.964 -4.508 1.00 79.44 115 ASP A CA 1
ATOM 909 C C . ASP A 1 115 ? -4.424 15.738 -5.433 1.00 79.44 115 ASP A C 1
ATOM 911 O O . ASP A 1 115 ? -4.328 15.656 -6.657 1.00 79.44 115 ASP A O 1
ATOM 915 N N . GLY A 1 116 ? -5.408 16.421 -4.850 1.00 75.12 116 GLY A N 1
ATOM 916 C CA . GLY A 1 116 ? -6.429 17.176 -5.587 1.00 75.12 116 GLY A CA 1
ATOM 917 C C . GLY A 1 116 ? -7.769 16.470 -5.827 1.00 75.12 116 GLY A C 1
ATOM 918 O O . GLY A 1 116 ? -8.698 17.139 -6.273 1.00 75.12 116 GLY A O 1
ATOM 919 N N . ASP A 1 117 ? -7.908 15.188 -5.471 1.00 78.06 117 ASP A N 1
ATOM 920 C CA . ASP A 1 117 ? -9.181 14.451 -5.504 1.00 78.06 117 ASP A CA 1
ATOM 921 C C . ASP A 1 117 ? -9.450 13.750 -4.161 1.00 78.06 117 ASP A C 1
ATOM 923 O O . ASP A 1 117 ? -8.569 13.598 -3.316 1.00 78.06 117 ASP A O 1
ATOM 927 N N . LEU A 1 118 ? -10.695 13.317 -3.947 1.00 81.06 118 LEU A N 1
ATOM 928 C CA . LEU A 1 118 ? -11.067 12.543 -2.760 1.00 81.06 118 LEU A CA 1
ATOM 929 C C . LEU A 1 118 ? -10.488 11.127 -2.850 1.00 81.06 118 LEU A C 1
ATOM 931 O O . LEU A 1 118 ? -10.439 10.550 -3.940 1.00 81.06 118 LEU A O 1
ATOM 935 N N . ASN A 1 119 ? -10.105 10.545 -1.707 1.00 87.50 119 ASN A N 1
ATOM 936 C CA . ASN A 1 119 ? -9.720 9.134 -1.662 1.00 87.50 119 ASN A CA 1
ATOM 937 C C . ASN A 1 119 ? -10.928 8.265 -2.036 1.00 87.50 119 ASN A C 1
ATOM 939 O O . ASN A 1 119 ? -12.074 8.632 -1.773 1.00 87.50 119 ASN A O 1
ATOM 943 N N . GLN A 1 120 ? -10.691 7.119 -2.668 1.00 88.75 120 GLN A N 1
ATOM 944 C CA . GLN A 1 120 ? -11.762 6.257 -3.177 1.00 88.75 120 GLN A CA 1
ATOM 945 C C . GLN A 1 120 ? -11.431 4.797 -2.911 1.00 88.75 120 GLN A C 1
ATOM 947 O O . GLN A 1 120 ? -10.283 4.387 -3.052 1.00 88.75 120 GLN A O 1
ATOM 952 N N . PHE A 1 121 ? -12.442 4.004 -2.559 1.00 90.38 121 PHE A N 1
ATOM 953 C CA . PHE A 1 121 ? -12.306 2.552 -2.575 1.00 90.38 121 PHE A CA 1
ATOM 954 C C . PHE A 1 121 ? -12.382 2.037 -4.012 1.00 90.38 121 PHE A C 1
ATOM 956 O O . PHE A 1 121 ? -13.157 2.525 -4.837 1.00 90.38 121 PHE A O 1
ATOM 963 N N . GLU A 1 122 ? -11.551 1.050 -4.302 1.00 87.38 122 GLU A N 1
ATOM 964 C CA . GLU A 1 122 ? -11.466 0.398 -5.597 1.00 87.38 122 GLU A CA 1
ATOM 965 C C . GLU A 1 122 ? -12.480 -0.744 -5.712 1.00 87.38 122 GLU A C 1
ATOM 967 O O . GLU A 1 122 ? -13.146 -1.134 -4.757 1.00 87.38 122 GLU A O 1
ATOM 972 N N . THR A 1 123 ? -12.593 -1.295 -6.920 1.00 86.25 123 THR A N 1
ATOM 973 C CA . THR A 1 123 ? -13.469 -2.444 -7.211 1.00 86.25 123 THR A CA 1
ATOM 974 C C . THR A 1 123 ? -12.807 -3.795 -6.940 1.00 86.25 123 THR A C 1
ATOM 976 O O . THR A 1 123 ? -13.426 -4.831 -7.161 1.00 86.25 123 THR A O 1
ATOM 979 N N . HIS A 1 124 ? -11.543 -3.798 -6.511 1.00 89.81 124 HIS A N 1
ATOM 980 C CA . HIS A 1 124 ? -10.816 -5.013 -6.172 1.00 89.81 124 HIS A CA 1
ATOM 981 C C . HIS A 1 124 ? -11.128 -5.423 -4.733 1.00 89.81 124 HIS A C 1
ATOM 983 O O . HIS A 1 124 ? -10.897 -4.649 -3.804 1.00 89.81 124 HIS A O 1
ATOM 989 N N . ASP A 1 125 ? -11.599 -6.658 -4.559 1.00 87.69 125 ASP A N 1
ATOM 990 C CA . ASP A 1 125 ? -11.998 -7.181 -3.251 1.00 87.69 125 ASP A CA 1
ATOM 991 C C . ASP A 1 125 ? -10.789 -7.571 -2.375 1.00 87.69 125 ASP A C 1
ATOM 993 O O . ASP A 1 125 ? -10.936 -7.730 -1.162 1.00 87.69 125 ASP A O 1
ATOM 997 N N . SER A 1 126 ? -9.594 -7.736 -2.964 1.00 91.62 126 SER A N 1
ATOM 998 C CA . SER A 1 126 ? -8.368 -8.116 -2.246 1.00 91.62 126 SER A CA 1
ATOM 999 C C . SER A 1 126 ? -7.073 -7.752 -2.994 1.00 91.62 126 SER A C 1
ATOM 1001 O O . SER A 1 126 ? -7.090 -7.423 -4.188 1.00 91.62 126 SER A O 1
ATOM 1003 N N . LEU A 1 127 ? -5.915 -7.857 -2.319 1.00 92.56 127 LEU A N 1
ATOM 1004 C CA . LEU A 1 127 ? -4.596 -7.700 -2.956 1.00 92.56 127 LEU A CA 1
ATOM 1005 C C . LEU A 1 127 ? -4.363 -8.763 -4.029 1.00 92.56 127 LEU A C 1
ATOM 1007 O O . LEU A 1 127 ? -3.778 -8.460 -5.069 1.00 92.56 127 LEU A O 1
ATOM 1011 N N . ALA A 1 128 ? -4.814 -10.000 -3.808 1.00 92.69 128 ALA A N 1
ATOM 1012 C CA . ALA A 1 128 ? -4.685 -11.060 -4.804 1.00 92.69 128 ALA A CA 1
ATOM 1013 C C . ALA A 1 128 ? -5.456 -10.735 -6.092 1.00 92.69 128 ALA A C 1
ATOM 1015 O O . ALA A 1 128 ? -4.920 -10.957 -7.182 1.00 92.69 128 ALA A O 1
ATOM 1016 N N . ASP A 1 129 ? -6.662 -10.173 -5.978 1.00 93.31 129 ASP A N 1
ATOM 1017 C CA . ASP A 1 129 ? -7.468 -9.753 -7.129 1.00 93.31 129 ASP A CA 1
ATOM 1018 C C . ASP A 1 129 ? -6.816 -8.591 -7.881 1.00 93.31 129 ASP A C 1
ATOM 1020 O O . ASP A 1 129 ? -6.727 -8.615 -9.115 1.00 93.31 129 ASP A O 1
ATOM 1024 N N . TYR A 1 130 ? -6.279 -7.612 -7.148 1.00 92.38 130 TYR A N 1
ATOM 1025 C CA . TYR A 1 130 ? -5.496 -6.527 -7.734 1.00 92.38 130 TYR A CA 1
ATOM 1026 C C . TYR A 1 130 ? -4.271 -7.055 -8.492 1.00 92.38 130 TYR A C 1
ATOM 1028 O O . TYR A 1 130 ? -4.067 -6.714 -9.658 1.00 92.38 130 TYR A O 1
ATOM 1036 N N . PHE A 1 131 ? -3.475 -7.939 -7.883 1.00 90.62 131 PHE A N 1
ATOM 1037 C CA . PHE A 1 131 ? -2.286 -8.494 -8.534 1.00 90.62 131 PHE A CA 1
ATOM 1038 C C . PHE A 1 131 ? -2.628 -9.396 -9.725 1.00 90.62 131 PHE A C 1
ATOM 1040 O O . PHE A 1 131 ? -1.888 -9.398 -10.710 1.00 90.62 131 PHE A O 1
ATOM 1047 N N . HIS A 1 132 ? -3.754 -10.114 -9.697 1.00 92.81 132 HIS A N 1
ATOM 1048 C CA . HIS A 1 132 ? -4.249 -10.843 -10.867 1.00 92.81 132 HIS A CA 1
ATOM 1049 C C . HIS A 1 132 ? -4.625 -9.899 -12.011 1.00 92.81 132 HIS A C 1
ATOM 1051 O O . HIS A 1 132 ? -4.228 -10.136 -13.155 1.00 92.81 132 HIS A O 1
ATOM 1057 N N . SER A 1 133 ? -5.363 -8.828 -11.708 1.00 91.81 133 SER A N 1
ATOM 1058 C CA . SER A 1 133 ? -5.719 -7.785 -12.676 1.00 91.81 133 SER A CA 1
ATOM 1059 C C . SER A 1 133 ? -4.467 -7.155 -13.286 1.00 91.81 133 SER A C 1
ATOM 1061 O O . SER A 1 133 ? -4.326 -7.101 -14.508 1.00 91.81 133 SER A O 1
ATOM 1063 N N . LEU A 1 134 ? -3.501 -6.781 -12.447 1.00 89.06 134 LEU A N 1
ATOM 1064 C CA . LEU A 1 134 ? -2.219 -6.241 -12.879 1.00 89.06 134 LEU A CA 1
ATOM 1065 C C . LEU A 1 134 ? -1.462 -7.223 -13.780 1.00 89.06 134 LEU A C 1
ATOM 1067 O O . LEU A 1 134 ? -1.013 -6.840 -14.854 1.00 89.06 134 LEU A O 1
ATOM 1071 N N . ALA A 1 135 ? -1.352 -8.496 -13.395 1.00 89.69 135 ALA A N 1
ATOM 1072 C CA . ALA A 1 135 ? -0.678 -9.508 -14.206 1.00 89.69 135 ALA A CA 1
ATOM 1073 C C . ALA A 1 135 ? -1.375 -9.742 -15.559 1.00 89.69 135 ALA A C 1
ATOM 1075 O O . ALA A 1 135 ? -0.724 -10.104 -16.541 1.00 89.69 135 ALA A O 1
ATOM 1076 N N . ASN A 1 136 ? -2.696 -9.555 -15.640 1.00 91.62 136 ASN A N 1
ATOM 1077 C CA . ASN A 1 136 ? -3.416 -9.555 -16.915 1.00 91.62 136 ASN A CA 1
ATOM 1078 C C . ASN A 1 136 ? -3.035 -8.338 -17.762 1.00 91.62 136 ASN A C 1
ATOM 1080 O O . ASN A 1 136 ? -2.669 -8.511 -18.921 1.00 91.62 136 ASN A O 1
ATOM 1084 N N . GLN A 1 137 ? -3.022 -7.140 -17.173 1.00 88.56 137 GLN A N 1
ATOM 1085 C CA . GLN A 1 137 ? -2.609 -5.917 -17.870 1.00 88.56 137 GLN A CA 1
ATOM 1086 C C . GLN A 1 137 ? -1.159 -6.001 -18.365 1.00 88.56 137 GLN A C 1
ATOM 1088 O O . GLN A 1 137 ? -0.888 -5.660 -19.512 1.00 88.56 137 GLN A O 1
ATOM 1093 N N . MET A 1 138 ? -0.233 -6.521 -17.550 1.00 86.38 138 MET A N 1
ATOM 1094 C CA . MET A 1 138 ? 1.166 -6.739 -17.948 1.00 86.38 138 MET A CA 1
ATOM 1095 C C . MET A 1 138 ? 1.271 -7.648 -19.175 1.00 86.38 138 MET A C 1
ATOM 1097 O O . MET A 1 138 ? 2.106 -7.417 -20.040 1.00 86.38 138 MET A O 1
ATOM 1101 N N . ARG A 1 139 ? 0.435 -8.689 -19.256 1.00 88.00 139 ARG A N 1
ATOM 1102 C CA . ARG A 1 139 ? 0.430 -9.631 -20.385 1.00 88.00 139 ARG A CA 1
ATOM 1103 C C . ARG A 1 139 ? -0.175 -9.040 -21.652 1.00 88.00 139 ARG A C 1
ATOM 1105 O O . ARG A 1 139 ? 0.225 -9.437 -22.742 1.00 88.00 139 ARG A O 1
ATOM 1112 N N . GLU A 1 140 ? -1.159 -8.163 -21.506 1.00 90.00 140 GLU A N 1
ATOM 1113 C CA . GLU A 1 140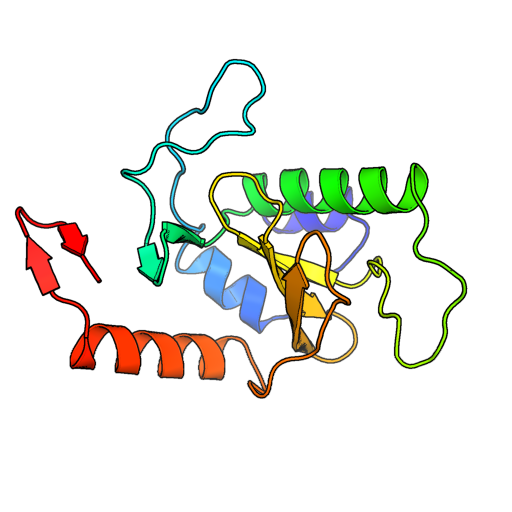 ? -1.892 -7.587 -22.632 1.00 90.00 140 GLU A CA 1
ATOM 1114 C C . GLU A 1 140 ? -1.190 -6.354 -23.214 1.00 90.00 140 GLU A C 1
ATOM 1116 O O . GLU A 1 140 ? -1.111 -6.210 -24.434 1.00 90.00 140 GLU A O 1
ATOM 1121 N N . TYR A 1 141 ? -0.644 -5.496 -22.350 1.00 85.88 141 TYR A N 1
ATOM 1122 C CA . TYR A 1 141 ? -0.109 -4.186 -22.732 1.00 85.88 141 TYR A CA 1
ATOM 1123 C C . TYR A 1 141 ? 1.395 -4.045 -22.494 1.00 85.88 141 TYR A C 1
ATOM 1125 O O . TYR A 1 141 ? 2.050 -3.280 -23.199 1.00 85.88 141 TYR A O 1
ATOM 1133 N N . GLY A 1 142 ? 1.953 -4.790 -21.538 1.00 84.56 142 GLY A N 1
ATOM 1134 C CA . GLY A 1 142 ? 3.367 -4.707 -21.197 1.00 84.56 142 GLY A CA 1
ATOM 1135 C C . GLY A 1 142 ? 4.265 -5.177 -22.339 1.00 84.56 142 GLY A C 1
ATOM 1136 O O . GLY A 1 142 ? 4.078 -6.250 -22.918 1.00 84.56 142 GLY A O 1
ATOM 1137 N N . LYS A 1 143 ? 5.287 -4.383 -22.646 1.00 85.75 143 LYS A N 1
ATOM 1138 C CA . LYS A 1 143 ? 6.367 -4.740 -23.571 1.00 85.75 143 LYS A CA 1
ATOM 1139 C C . LYS A 1 143 ? 7.676 -4.816 -22.809 1.00 85.75 143 LYS A C 1
ATOM 1141 O O . LYS A 1 143 ? 7.831 -4.230 -21.744 1.00 85.75 143 LYS A O 1
ATOM 1146 N N . THR A 1 144 ? 8.635 -5.553 -23.350 1.00 83.38 144 THR A N 1
ATOM 1147 C CA . THR A 1 144 ? 9.978 -5.611 -22.774 1.00 83.38 144 THR A CA 1
ATOM 1148 C C . THR A 1 144 ? 10.969 -4.956 -23.721 1.00 83.38 144 THR A C 1
ATOM 1150 O O . THR A 1 144 ? 11.137 -5.419 -24.847 1.00 83.38 144 THR A O 1
ATOM 1153 N N . GLU A 1 145 ? 11.639 -3.909 -23.249 1.00 85.00 145 GLU A N 1
ATOM 1154 C CA . GLU A 1 145 ? 12.702 -3.196 -23.962 1.00 85.00 145 GLU A CA 1
ATOM 1155 C C . GLU A 1 145 ? 13.965 -3.219 -23.097 1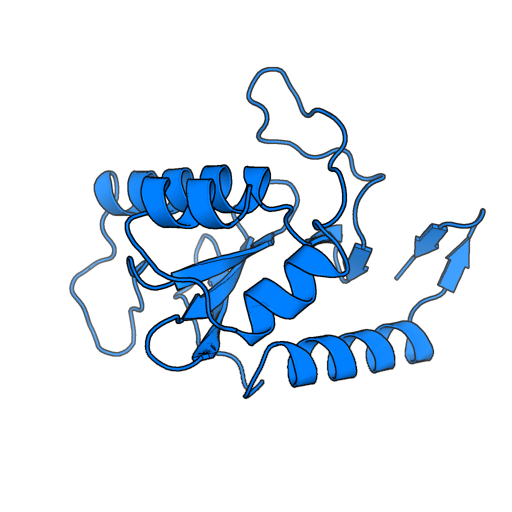.00 85.00 145 GLU A C 1
ATOM 1157 O O . GLU A 1 145 ? 13.918 -2.887 -21.916 1.00 85.00 145 GLU A O 1
ATOM 1162 N N . ASP A 1 146 ? 15.081 -3.708 -23.645 1.00 84.00 146 ASP A N 1
ATOM 1163 C CA . ASP A 1 146 ? 16.362 -3.858 -22.931 1.00 84.00 146 ASP A CA 1
ATOM 1164 C C . ASP A 1 146 ? 16.252 -4.560 -21.558 1.00 84.00 146 ASP A C 1
ATOM 1166 O O . ASP A 1 146 ? 16.941 -4.230 -20.593 1.00 84.00 146 ASP A O 1
ATOM 1170 N N . GLY A 1 147 ? 15.364 -5.559 -21.468 1.00 75.38 147 GLY A N 1
ATOM 1171 C CA . GLY A 1 147 ? 15.114 -6.326 -20.242 1.00 75.38 147 GLY A CA 1
ATOM 1172 C C . GLY A 1 147 ? 14.258 -5.603 -19.196 1.00 75.38 147 GLY A C 1
ATOM 1173 O O . GLY A 1 147 ? 14.111 -6.109 -18.085 1.00 75.38 147 GLY A O 1
ATOM 1174 N N . ARG A 1 148 ? 13.683 -4.446 -19.535 1.00 73.81 148 ARG A N 1
ATOM 1175 C CA . ARG A 1 148 ? 12.802 -3.647 -18.676 1.00 73.81 148 ARG A CA 1
ATOM 1176 C C . ARG A 1 148 ? 11.366 -3.741 -19.163 1.00 73.81 148 ARG A C 1
ATOM 1178 O O . ARG A 1 148 ? 11.121 -3.749 -20.367 1.00 73.81 148 ARG A O 1
ATOM 1185 N N . LEU A 1 149 ? 10.422 -3.806 -18.227 1.00 75.56 149 LEU A N 1
ATOM 1186 C CA . LEU A 1 149 ? 9.009 -3.674 -18.556 1.00 75.56 149 LEU A CA 1
ATOM 1187 C C . LEU A 1 149 ? 8.721 -2.212 -18.905 1.00 75.56 149 LEU A C 1
ATOM 1189 O O . LEU A 1 149 ? 9.011 -1.318 -18.114 1.00 75.56 149 LEU A O 1
ATOM 1193 N N . VAL A 1 150 ? 8.149 -1.994 -20.079 1.00 79.12 150 VAL A N 1
ATOM 1194 C CA . VAL A 1 150 ? 7.628 -0.706 -20.531 1.00 79.12 150 VAL A CA 1
ATOM 1195 C C . VAL A 1 150 ? 6.142 -0.871 -20.835 1.00 79.12 150 VAL A C 1
ATOM 1197 O O . VAL A 1 150 ? 5.704 -1.940 -21.272 1.00 79.12 150 VAL A O 1
ATOM 1200 N N . TRP A 1 151 ? 5.372 0.171 -20.549 1.00 76.75 151 TRP A N 1
ATOM 1201 C CA . TRP A 1 151 ? 3.917 0.205 -20.687 1.00 76.75 151 TRP A CA 1
ATOM 1202 C C . TRP A 1 151 ? 3.512 1.061 -21.885 1.00 76.75 151 TRP A C 1
ATOM 1204 O O . TRP A 1 151 ? 4.158 2.112 -22.093 1.00 76.75 151 TRP A O 1
#

Sequence (151 aa):
MISDAEAKLGLSFPQEMWTWLLTNDGVRMADGDASGKFVGIDSSFLPSGWHLLSVEQIVKVYEWRIGMEAMEPSPDPDPVCLGWHRDWIPFAVETDWLYGRFIDTSTGLLGCWSDGDLNQFETHDSLADYFHSLANQMREYGKTEDGRLVW

Foldseek 3Di:
DLVVLCVVLVHDDDPQVVVCLVVPQWFDFDQAPPVSQAGDLQGADFPPSKTFHGSVRQSVLLVVLVVCCVVPPFPDDDVQAARDDSQWTWGMAHRRSQKGKTARNVQQWIWIHHNPDGIGTDPQNHPVSVVVVRVVCCVPPWDADPNDTDD

Secondary structure (DSSP, 8-state):
-HHHHHHHHTS---HHHHHHHHH-----PPP-STTS-S--GGG--SGGG-EEPPHHHHHHHHHHHHHHHHHSPPSS--TT--PPPTTEEEEEE-TTSSSEEEEETTT--EEEE-TTS--EE-S-SSHHHHHHHHHHHHHHH-EEETTEEE-

Organism: NCBI:txid1943

Radius of gyration: 15.38 Å; chains: 1; bounding box: 38×33×40 Å

InterPro domains:
  IPR018958 Knr4/Smi1-like domain [PF09346] (2-131)
  IPR037883 Knr4/Smi1-like domain superfamily [SSF160631] (2-135)

pLDDT: mean 83.34, std 13.31, range [47.44, 97.19]